Protein AF-A0A3N4GTX2-F1 (afdb_monomer)

Mean predicted aligned error: 9.21 Å

pLDDT: mean 74.91, std 14.01, range [40.44, 93.19]

Foldseek 3Di:
DLVVQLVQQLVLLPDDDDPPPPDDPPFKDKDKGKTDWQWFKDAPPDPTWTKMWMKMWMWGDDPPDPFIDIDIDIDTGTPPDGPDIDGDPVSVVSVVSSVVSSVVSSVVVCVVCVCRRCVVPDDD

Organism: NCBI:txid2487349

Sequence (124 aa):
MHQWQVDEFRQELAFPPLPCFADSNEHDFVHRADTGFIDGLKVDGEPSRWGTLSVERFANNEVGFPRPELDYVIRLNLGPSVPALEMEPQTAVALGHLLLLAGTASLRDLAENSAFLTELGVDR

Secondary structure (DSSP, 8-state):
-HHHHHHHHHHHT-PPPPP-TTS-S--EEEEEEE---EEEEEETTSS-EEEEEEEEEEEE--BTBSS-EEEEEEEEEESS--SSEEE-HHHHHHHHHHHHHHHHHHHHHHHHTHHHHHTT-S--

Solvent-accessible surface area (backbone atoms only — not comparable to full-atom values): 7480 Å² total; per-residue (Å²): 125,68,67,60,48,54,55,53,31,58,60,50,58,61,73,76,81,80,77,78,61,87,83,49,97,63,44,71,47,79,50,76,29,61,38,60,79,44,66,58,32,34,35,88,96,52,76,79,40,61,30,33,47,33,43,34,40,40,38,37,64,44,99,84,55,93,54,43,46,80,49,76,49,79,43,77,49,62,64,87,86,71,97,52,89,42,62,45,72,70,36,49,52,51,51,52,52,51,51,50,51,53,53,52,42,53,53,49,51,51,62,75,41,44,60,64,60,52,72,74,75,77,88,132

Structure (mmCIF, N/CA/C/O backbone):
data_AF-A0A3N4GTX2-F1
#
_entry.id   AF-A0A3N4GTX2-F1
#
loop_
_atom_site.group_PDB
_atom_site.id
_atom_site.type_symbol
_atom_site.label_atom_id
_atom_site.label_alt_id
_atom_site.label_comp_id
_atom_site.label_asym_id
_atom_site.label_entity_id
_atom_site.label_seq_id
_atom_site.pdbx_PDB_ins_code
_atom_site.Cartn_x
_atom_site.Cartn_y
_atom_site.Cartn_z
_atom_site.occupancy
_atom_site.B_iso_or_equiv
_atom_site.auth_seq_id
_atom_site.auth_comp_id
_atom_site.auth_asym_id
_atom_site.auth_atom_id
_atom_site.pdbx_PDB_model_num
ATOM 1 N N . MET A 1 1 ? 15.591 -11.402 -9.082 1.00 60.31 1 MET A N 1
ATOM 2 C CA . MET A 1 1 ? 15.815 -10.231 -8.208 1.00 60.31 1 MET A CA 1
ATOM 3 C C . MET A 1 1 ? 14.521 -9.766 -7.524 1.00 60.31 1 MET A C 1
ATOM 5 O O . MET A 1 1 ? 14.583 -9.438 -6.354 1.00 60.31 1 MET A O 1
ATOM 9 N N . HIS A 1 2 ? 13.347 -9.857 -8.167 1.00 62.56 2 HIS A N 1
ATOM 10 C CA . HIS A 1 2 ? 12.069 -9.378 -7.598 1.00 62.56 2 HIS A CA 1
ATOM 11 C C . HIS A 1 2 ? 11.488 -10.147 -6.393 1.00 62.56 2 HIS A C 1
ATOM 13 O O . HIS A 1 2 ? 10.733 -9.567 -5.625 1.00 62.56 2 HIS A O 1
ATOM 19 N N . GLN A 1 3 ? 11.835 -11.423 -6.183 1.00 66.31 3 GLN A N 1
ATOM 20 C CA . GLN A 1 3 ? 11.287 -12.208 -5.060 1.00 66.31 3 GLN A CA 1
ATOM 21 C C . GLN A 1 3 ? 11.696 -11.649 -3.685 1.00 66.31 3 GLN A C 1
ATOM 23 O O . GLN A 1 3 ? 10.877 -11.596 -2.779 1.00 66.31 3 GLN A O 1
ATOM 28 N N . TRP A 1 4 ? 12.938 -11.175 -3.546 1.00 69.31 4 TRP A N 1
ATOM 29 C CA . TRP A 1 4 ? 13.431 -10.606 -2.287 1.00 69.31 4 TRP A CA 1
ATOM 30 C C . TRP A 1 4 ? 12.678 -9.321 -1.892 1.00 69.31 4 TRP A C 1
ATOM 32 O O . TRP A 1 4 ? 12.337 -9.151 -0.729 1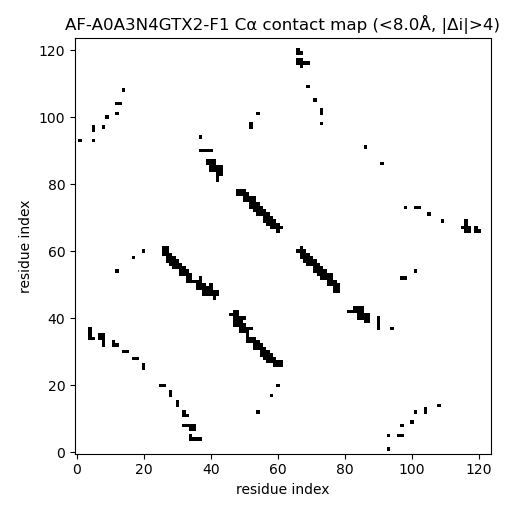.00 69.31 4 TRP A O 1
ATOM 42 N N . GLN A 1 5 ? 12.316 -8.485 -2.872 1.00 68.19 5 GLN A N 1
ATOM 43 C CA . GLN A 1 5 ? 11.532 -7.255 -2.668 1.00 68.19 5 GLN A CA 1
ATOM 44 C C . GLN A 1 5 ? 10.112 -7.551 -2.165 1.00 68.19 5 GLN A C 1
ATOM 46 O O . GLN A 1 5 ? 9.559 -6.813 -1.354 1.00 68.19 5 GLN A O 1
ATOM 51 N N . VAL A 1 6 ? 9.522 -8.648 -2.647 1.00 72.94 6 VAL A N 1
ATOM 52 C CA . VAL A 1 6 ? 8.198 -9.119 -2.224 1.00 72.94 6 VAL A CA 1
ATOM 53 C C . VAL A 1 6 ? 8.227 -9.610 -0.775 1.00 72.94 6 VAL A C 1
ATOM 55 O O . VAL A 1 6 ? 7.299 -9.334 -0.016 1.00 72.94 6 VAL A O 1
ATOM 58 N N . ASP A 1 7 ? 9.282 -10.327 -0.389 1.00 76.88 7 ASP A N 1
ATOM 59 C CA . ASP A 1 7 ? 9.416 -10.879 0.959 1.00 76.88 7 ASP A CA 1
ATOM 60 C C . ASP A 1 7 ? 9.737 -9.792 2.000 1.00 76.88 7 ASP A C 1
ATOM 62 O O . ASP A 1 7 ? 9.171 -9.822 3.091 1.00 76.88 7 ASP A O 1
ATOM 66 N N . GLU A 1 8 ? 10.573 -8.806 1.654 1.00 74.94 8 GLU A N 1
ATOM 67 C CA . GLU A 1 8 ? 10.866 -7.633 2.493 1.00 74.94 8 GLU A CA 1
ATOM 68 C C . GLU A 1 8 ? 9.602 -6.797 2.731 1.00 74.94 8 GLU A C 1
ATOM 70 O O . GLU A 1 8 ? 9.208 -6.566 3.872 1.00 74.94 8 GLU A O 1
ATOM 75 N N . PHE A 1 9 ? 8.878 -6.451 1.664 1.00 79.62 9 PHE A N 1
ATOM 76 C CA . PHE A 1 9 ? 7.644 -5.680 1.794 1.00 79.62 9 PHE A CA 1
ATOM 77 C C . PHE A 1 9 ? 6.570 -6.413 2.604 1.00 79.62 9 PHE A C 1
ATOM 79 O O . PHE A 1 9 ? 5.831 -5.799 3.366 1.00 79.62 9 PHE A O 1
ATOM 86 N N . ARG A 1 10 ? 6.495 -7.745 2.497 1.00 78.50 10 ARG A N 1
ATOM 87 C CA . ARG A 1 10 ? 5.573 -8.541 3.317 1.00 78.50 10 ARG A CA 1
ATOM 88 C C . ARG A 1 10 ? 5.868 -8.419 4.816 1.00 78.50 10 ARG A C 1
ATOM 90 O O . ARG A 1 10 ? 4.925 -8.497 5.598 1.00 78.50 10 ARG A O 1
ATOM 97 N N . GLN A 1 11 ? 7.131 -8.269 5.215 1.00 79.06 11 GLN A N 1
ATOM 98 C CA . GLN A 1 11 ? 7.494 -8.075 6.622 1.00 79.06 11 GLN A CA 1
ATOM 99 C C . GLN A 1 11 ? 7.088 -6.683 7.110 1.00 79.06 11 GLN A C 1
ATOM 101 O O . GLN A 1 11 ? 6.497 -6.573 8.180 1.00 79.06 11 GLN A O 1
ATOM 106 N N . GLU A 1 12 ? 7.323 -5.653 6.297 1.00 78.19 12 GLU A N 1
ATOM 107 C CA . GLU A 1 12 ? 6.936 -4.267 6.598 1.00 78.19 12 GLU A CA 1
ATOM 108 C C . GLU A 1 12 ? 5.406 -4.079 6.672 1.00 78.19 12 GLU A C 1
ATOM 110 O O . GLU A 1 12 ? 4.914 -3.232 7.408 1.00 78.19 12 GLU A O 1
ATOM 115 N N . LEU A 1 13 ? 4.623 -4.908 5.967 1.00 82.50 13 LEU A N 1
ATOM 116 C CA . LEU A 1 13 ? 3.150 -4.897 6.012 1.00 82.50 13 LEU A CA 1
ATOM 117 C C . LEU A 1 13 ? 2.543 -5.492 7.300 1.00 82.50 13 LEU A C 1
ATOM 119 O O . LEU A 1 13 ? 1.319 -5.611 7.406 1.00 82.50 13 LEU A O 1
ATOM 123 N N . ALA A 1 14 ? 3.358 -5.877 8.284 1.00 80.38 14 ALA A N 1
ATOM 124 C CA . ALA A 1 14 ? 2.877 -6.238 9.612 1.00 80.38 14 ALA A CA 1
ATOM 125 C C . ALA A 1 14 ? 2.513 -4.968 10.401 1.00 80.38 14 ALA A C 1
ATOM 127 O O . ALA A 1 14 ? 3.319 -4.455 11.178 1.00 80.38 14 ALA A O 1
ATOM 128 N N . PHE A 1 15 ? 1.294 -4.455 10.190 1.00 81.00 15 PHE A N 1
ATOM 129 C CA . PHE A 1 15 ? 0.843 -3.232 10.852 1.00 81.00 15 PHE A CA 1
ATOM 130 C C . PHE A 1 15 ? 0.927 -3.353 12.380 1.00 81.00 15 PHE A C 1
ATOM 132 O O . PHE A 1 15 ? 0.492 -4.361 12.949 1.00 81.00 15 PHE A O 1
ATOM 139 N N . PRO A 1 16 ? 1.461 -2.332 13.071 1.00 81.12 16 PRO A N 1
ATOM 140 C CA . PRO A 1 16 ? 1.465 -2.324 14.522 1.00 81.12 16 PRO A CA 1
ATOM 141 C C . PRO A 1 16 ? 0.023 -2.249 15.062 1.00 81.12 16 PRO A C 1
ATOM 143 O O . PRO A 1 16 ? -0.855 -1.660 14.411 1.00 81.12 16 PRO A O 1
ATOM 146 N N . PRO A 1 17 ? -0.229 -2.792 16.268 1.00 80.88 17 PRO A N 1
ATOM 147 C CA . PRO A 1 17 ? -1.516 -2.643 16.942 1.00 80.88 17 PRO A CA 1
ATOM 148 C C . PRO A 1 17 ? -1.944 -1.173 17.018 1.00 80.88 17 PRO A C 1
ATOM 150 O O . PRO A 1 17 ? -1.095 -0.298 17.203 1.00 80.88 17 PRO A O 1
ATOM 153 N N . LEU A 1 18 ? -3.249 -0.896 16.894 1.00 76.06 18 LEU A N 1
ATOM 154 C CA . LEU A 1 18 ? -3.756 0.454 17.152 1.00 76.06 18 LEU A CA 1
ATOM 155 C C . LEU A 1 18 ? -3.471 0.829 18.611 1.00 76.06 18 LEU A C 1
ATOM 157 O O . LEU A 1 18 ? -3.688 -0.004 19.500 1.00 76.06 18 LEU A O 1
ATOM 161 N N . PRO A 1 19 ? -2.990 2.054 18.883 1.00 65.94 19 PRO A N 1
ATOM 162 C CA . PRO A 1 19 ? -2.881 2.515 20.255 1.00 65.94 19 PRO A CA 1
ATOM 163 C C . PRO A 1 19 ? -4.274 2.512 20.899 1.00 65.94 19 PRO A C 1
ATOM 165 O O . PRO A 1 19 ? -5.283 2.812 20.261 1.00 65.94 19 PRO A O 1
ATOM 168 N N . CYS A 1 20 ? -4.345 2.137 22.177 1.00 57.50 20 CYS A N 1
ATOM 169 C CA . CYS A 1 20 ? -5.580 2.266 22.939 1.00 57.50 20 CYS A CA 1
ATOM 170 C C . CYS A 1 20 ? -5.817 3.758 23.192 1.00 57.50 20 CYS A C 1
ATOM 172 O O . CYS A 1 20 ? -5.268 4.329 24.130 1.00 57.50 20 CYS A O 1
ATOM 174 N N . PHE A 1 21 ? -6.618 4.396 22.344 1.00 60.25 21 PHE A N 1
ATOM 175 C CA . PHE A 1 21 ? -6.876 5.834 22.408 1.00 60.25 21 PHE A CA 1
ATOM 176 C C . PHE A 1 21 ? -7.793 6.262 23.573 1.00 60.25 21 PHE A C 1
ATOM 178 O O . PHE A 1 21 ? -8.330 7.368 23.572 1.00 60.25 21 PHE A O 1
ATOM 185 N N . ALA A 1 22 ? -8.024 5.385 24.555 1.00 46.94 22 ALA A N 1
ATOM 186 C CA . ALA A 1 22 ? -8.880 5.679 25.699 1.00 46.94 22 ALA A CA 1
ATOM 187 C C . ALA A 1 22 ? -8.309 6.797 26.595 1.00 46.94 22 ALA A C 1
ATOM 189 O O . ALA A 1 22 ? -9.093 7.506 27.220 1.00 46.94 22 ALA A O 1
ATOM 190 N N . ASP A 1 23 ? -6.980 6.988 26.613 1.00 44.44 23 ASP A N 1
ATOM 191 C CA . ASP A 1 23 ? -6.301 7.836 27.609 1.00 44.44 23 ASP A CA 1
ATOM 192 C C . ASP A 1 23 ? -5.218 8.788 27.047 1.00 44.44 23 ASP A C 1
ATOM 194 O O . ASP A 1 23 ? -4.576 9.509 27.815 1.00 44.44 23 ASP A O 1
ATOM 198 N N . SER A 1 24 ? -4.984 8.829 25.730 1.00 46.84 24 SER A N 1
ATOM 199 C CA . SER A 1 24 ? -3.973 9.705 25.114 1.00 46.84 24 SER A CA 1
ATOM 200 C C . SER A 1 24 ? -4.616 10.873 24.365 1.00 46.84 24 SER A C 1
ATOM 202 O O . SER A 1 24 ? -5.487 10.665 23.533 1.00 46.84 24 SER A O 1
ATOM 204 N N . ASN A 1 25 ? -4.100 12.094 24.551 1.00 49.56 25 ASN A N 1
ATOM 205 C CA . ASN A 1 25 ? -4.352 13.244 23.655 1.00 49.56 25 ASN A CA 1
ATOM 206 C C . ASN A 1 25 ? -3.752 13.043 22.238 1.00 49.56 25 ASN A C 1
ATOM 208 O O . ASN A 1 25 ? -3.621 13.997 21.473 1.00 49.56 25 ASN A O 1
ATOM 212 N N . GLU A 1 26 ? -3.298 11.830 21.920 1.00 53.41 26 GLU A N 1
ATOM 213 C CA . GLU A 1 26 ? -2.903 11.427 20.578 1.00 53.41 26 GLU A CA 1
ATOM 214 C C . GLU A 1 26 ? -4.162 10.976 19.863 1.00 53.41 26 GLU A C 1
ATOM 216 O O . GLU A 1 26 ? -4.822 10.026 20.268 1.00 53.41 26 GLU A O 1
ATOM 221 N N . HIS A 1 27 ? -4.501 11.736 18.844 1.00 59.91 27 HIS A N 1
ATOM 222 C CA . HIS A 1 27 ? -5.786 11.720 18.174 1.00 59.91 27 HIS A CA 1
ATOM 223 C C . HIS A 1 27 ? -5.692 11.156 16.749 1.00 59.91 27 HIS A C 1
ATOM 225 O O . HIS A 1 27 ? -6.688 10.690 16.194 1.00 59.91 27 HIS A O 1
ATOM 231 N N . ASP A 1 28 ? -4.457 11.114 16.233 1.00 70.38 28 ASP A N 1
ATOM 232 C CA . ASP A 1 28 ? -4.090 10.687 14.895 1.00 70.38 28 ASP A CA 1
ATOM 233 C C . ASP A 1 28 ? -2.922 9.701 14.985 1.00 70.38 28 ASP A C 1
ATOM 235 O O . ASP A 1 28 ? -1.859 10.011 15.528 1.00 70.38 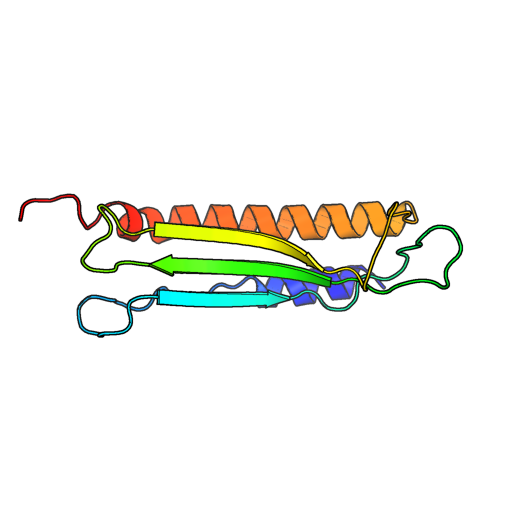28 ASP A O 1
ATOM 239 N N . PHE A 1 29 ? -3.098 8.514 14.416 1.00 76.50 29 PHE A N 1
ATOM 240 C CA . PHE A 1 29 ? -2.042 7.527 14.252 1.00 76.50 29 PHE A CA 1
ATOM 241 C C . PHE A 1 29 ? -1.762 7.323 12.767 1.00 76.50 29 PHE A C 1
ATOM 243 O O . PHE A 1 29 ? -2.660 6.981 11.996 1.00 76.50 29 PHE A O 1
ATOM 250 N N . VAL A 1 30 ? -0.498 7.488 12.374 1.00 83.81 30 VAL A N 1
ATOM 251 C CA . VAL A 1 30 ? -0.042 7.227 11.007 1.00 83.81 30 VAL A CA 1
ATOM 252 C C . VAL A 1 30 ? 1.079 6.204 11.038 1.00 83.81 30 VAL A C 1
ATOM 254 O O . VAL A 1 30 ? 2.101 6.403 11.693 1.00 83.81 30 VAL A O 1
ATOM 257 N N . HIS A 1 31 ? 0.906 5.123 10.287 1.00 86.00 31 HIS A N 1
ATOM 258 C CA . HIS A 1 31 ? 1.960 4.149 10.034 1.00 86.00 31 HIS A CA 1
ATOM 259 C C . HIS A 1 31 ? 2.196 4.011 8.538 1.00 86.00 31 HIS A C 1
ATOM 261 O O . HIS A 1 31 ? 1.250 4.006 7.753 1.00 86.00 31 HIS A O 1
ATOM 267 N N . ARG A 1 32 ? 3.461 3.876 8.143 1.00 89.56 32 ARG A N 1
ATOM 268 C CA . ARG A 1 32 ? 3.866 3.760 6.748 1.00 89.56 32 ARG A CA 1
ATOM 269 C C . ARG A 1 32 ? 4.801 2.575 6.568 1.00 89.56 32 ARG A C 1
ATOM 271 O O . ARG A 1 32 ? 5.813 2.494 7.256 1.00 89.56 32 ARG A O 1
ATOM 278 N N . ALA A 1 33 ? 4.469 1.734 5.597 1.00 85.56 33 ALA A N 1
ATOM 279 C CA . ALA A 1 33 ? 5.316 0.669 5.086 1.00 85.56 33 ALA A CA 1
ATOM 280 C C . ALA A 1 33 ? 5.699 0.990 3.638 1.00 85.56 33 ALA A C 1
ATOM 282 O O . ALA A 1 33 ? 4.833 1.315 2.821 1.00 85.56 33 ALA A O 1
ATOM 283 N N . ASP A 1 34 ? 6.980 0.890 3.304 1.00 86.06 34 ASP A N 1
ATOM 284 C CA . ASP A 1 34 ? 7.502 1.132 1.960 1.00 86.06 34 ASP A CA 1
ATOM 285 C C . ASP A 1 34 ? 8.096 -0.158 1.389 1.00 86.06 34 ASP A C 1
ATOM 287 O O . ASP A 1 34 ? 8.711 -0.952 2.097 1.00 86.06 34 ASP A O 1
ATOM 291 N N . THR A 1 35 ? 7.957 -0.367 0.083 1.00 80.56 35 THR A N 1
ATOM 292 C CA . THR A 1 35 ? 8.806 -1.329 -0.617 1.00 80.56 35 THR A CA 1
ATOM 293 C C . THR A 1 35 ? 10.220 -0.773 -0.734 1.00 80.56 35 THR A C 1
ATOM 295 O O . THR A 1 35 ? 10.418 0.437 -0.881 1.00 80.56 35 THR A O 1
ATOM 298 N N . GLY A 1 36 ? 11.201 -1.668 -0.865 1.00 75.00 36 GLY A N 1
ATOM 299 C CA . GLY A 1 36 ? 12.445 -1.333 -1.556 1.00 75.00 36 GLY A CA 1
ATOM 300 C C . GLY A 1 36 ? 12.200 -0.847 -3.000 1.00 75.00 36 GLY A C 1
ATOM 301 O O . GLY A 1 36 ? 11.067 -0.788 -3.490 1.00 75.00 36 GLY A O 1
ATOM 302 N N . PHE A 1 37 ? 13.270 -0.495 -3.715 1.00 74.12 37 PHE A N 1
ATOM 303 C CA . PHE A 1 37 ? 13.171 0.021 -5.087 1.00 74.12 37 PHE A CA 1
ATOM 304 C C . PHE A 1 37 ? 12.535 -0.986 -6.052 1.00 74.12 37 PHE A C 1
ATOM 306 O O . PHE A 1 37 ? 12.959 -2.132 -6.108 1.00 74.12 37 PHE A O 1
ATOM 313 N N . ILE A 1 38 ? 11.586 -0.549 -6.877 1.00 76.31 38 ILE A N 1
ATOM 314 C CA . ILE A 1 38 ? 11.027 -1.321 -7.991 1.00 76.31 38 ILE A CA 1
ATOM 315 C C . ILE A 1 38 ? 11.835 -0.984 -9.248 1.00 76.31 38 ILE A C 1
ATOM 317 O O . ILE A 1 38 ? 11.829 0.159 -9.709 1.00 76.31 38 ILE A O 1
ATOM 321 N N . ASP A 1 39 ? 12.542 -1.982 -9.777 1.00 71.50 39 ASP A N 1
ATOM 322 C CA . ASP A 1 39 ? 13.396 -1.858 -10.963 1.00 71.50 39 ASP A CA 1
ATOM 323 C C . ASP A 1 39 ? 12.637 -2.202 -12.260 1.00 71.50 39 ASP A C 1
ATOM 325 O O . ASP A 1 39 ? 11.683 -2.987 -12.252 1.00 71.50 39 ASP A O 1
ATOM 329 N N . GLY A 1 40 ? 13.074 -1.633 -13.384 1.00 66.81 40 GLY A N 1
ATOM 330 C CA . GLY A 1 40 ? 12.495 -1.851 -14.715 1.00 66.81 40 GLY A CA 1
ATOM 331 C C . GLY A 1 40 ? 11.325 -0.928 -15.077 1.00 66.81 40 GLY A C 1
ATOM 332 O O . GLY A 1 40 ? 10.565 -1.234 -16.000 1.00 66.81 40 GLY A O 1
ATOM 333 N N . LEU A 1 41 ? 11.172 0.198 -14.370 1.00 68.50 41 LEU A N 1
ATOM 334 C CA . LEU A 1 41 ? 10.244 1.266 -14.743 1.00 68.50 41 LEU A CA 1
ATOM 335 C C . LEU A 1 41 ? 10.923 2.204 -15.749 1.00 68.50 41 LEU A C 1
ATOM 337 O O . LEU A 1 41 ? 11.958 2.814 -15.470 1.00 68.50 41 LEU A O 1
ATOM 341 N N . LYS A 1 42 ? 10.330 2.328 -16.934 1.00 59.81 42 LYS A N 1
ATOM 342 C CA . LYS A 1 42 ? 10.786 3.232 -17.990 1.00 59.81 42 LYS A CA 1
ATOM 343 C C . LYS A 1 42 ? 9.787 4.370 -18.127 1.00 59.81 42 LYS A C 1
ATOM 345 O O . LYS A 1 42 ? 8.582 4.203 -17.973 1.00 59.81 42 LYS A O 1
ATOM 350 N N . VAL A 1 43 ? 10.304 5.556 -18.382 1.00 57.50 43 VAL A N 1
ATOM 351 C CA . VAL A 1 43 ? 9.494 6.706 -18.768 1.00 57.50 43 VAL A CA 1
ATOM 352 C C . VAL A 1 43 ? 9.980 7.087 -20.147 1.00 57.50 43 VAL A C 1
ATOM 354 O O . VAL A 1 43 ? 11.193 7.128 -20.362 1.00 57.50 43 VAL A O 1
ATOM 357 N N . ASP A 1 44 ? 9.047 7.293 -21.071 1.00 55.72 44 ASP A N 1
ATOM 358 C CA . ASP A 1 44 ? 9.373 7.594 -22.462 1.00 55.72 44 ASP A CA 1
ATOM 359 C C . ASP A 1 44 ? 10.410 8.732 -22.543 1.00 55.72 44 ASP A C 1
ATOM 361 O O . ASP A 1 44 ? 10.241 9.796 -21.939 1.00 55.72 44 ASP A O 1
ATOM 365 N N . GLY A 1 45 ? 11.520 8.465 -23.235 1.00 52.62 45 GLY A N 1
ATOM 366 C CA . GLY A 1 45 ? 12.627 9.405 -23.432 1.00 52.62 45 GLY A CA 1
ATOM 367 C C . GLY A 1 45 ? 13.656 9.555 -22.298 1.00 52.62 45 GLY A C 1
ATOM 368 O O . GLY A 1 45 ? 14.592 10.332 -22.470 1.00 52.62 45 GLY A O 1
ATOM 369 N N . GLU A 1 46 ? 13.556 8.829 -21.178 1.00 54.56 46 GLU A N 1
ATOM 370 C CA . GLU A 1 46 ? 14.429 9.009 -19.999 1.00 54.56 46 GLU A CA 1
ATOM 371 C C . GLU A 1 46 ? 15.152 7.710 -19.567 1.00 54.56 46 GLU A C 1
ATOM 373 O O . GLU A 1 46 ? 14.652 6.606 -19.807 1.00 54.56 46 GLU A O 1
ATOM 378 N N . PRO A 1 47 ? 16.334 7.794 -18.914 1.00 53.56 47 PRO A N 1
ATOM 379 C CA . PRO A 1 47 ? 16.990 6.624 -18.335 1.00 53.56 47 PRO A CA 1
ATOM 380 C C . PRO A 1 47 ? 16.094 5.956 -17.283 1.00 53.56 47 PRO A C 1
ATOM 382 O O . PRO A 1 47 ? 15.304 6.626 -16.616 1.00 53.56 47 PRO A O 1
ATOM 385 N N . SER A 1 48 ? 16.241 4.631 -17.147 1.00 55.00 48 SER A N 1
ATOM 386 C CA . SER A 1 48 ? 15.471 3.783 -16.223 1.00 55.00 48 SER A CA 1
ATOM 387 C C . SER A 1 48 ? 15.269 4.476 -14.879 1.00 55.00 48 SER A C 1
ATOM 389 O O . SER A 1 48 ? 16.239 4.831 -14.202 1.00 55.00 48 SER A O 1
ATOM 391 N N . ARG A 1 49 ? 14.007 4.700 -14.514 1.00 62.66 49 ARG A N 1
ATOM 392 C CA . ARG A 1 49 ? 13.650 5.338 -13.251 1.00 62.66 49 ARG A CA 1
ATOM 393 C C . ARG A 1 49 ? 13.387 4.263 -12.207 1.00 62.66 49 ARG A C 1
ATOM 395 O O . ARG A 1 49 ? 13.001 3.140 -12.515 1.00 62.66 49 ARG A O 1
ATOM 402 N N . TRP A 1 50 ? 13.595 4.631 -10.955 1.00 65.69 50 TRP A N 1
ATOM 403 C CA . TRP A 1 50 ? 13.243 3.824 -9.797 1.00 65.69 50 TRP A CA 1
ATOM 404 C C . TRP A 1 50 ? 11.934 4.353 -9.206 1.00 65.69 50 TRP A C 1
ATOM 406 O O . TRP A 1 50 ? 11.677 5.560 -9.220 1.00 65.69 50 TRP A O 1
ATOM 416 N N . GLY A 1 51 ? 11.096 3.445 -8.714 1.00 75.75 51 GLY A N 1
ATOM 417 C CA . GLY A 1 51 ? 9.874 3.773 -7.980 1.00 75.75 51 GLY A CA 1
ATOM 418 C C . GLY A 1 51 ? 9.783 2.972 -6.690 1.00 75.75 51 GLY A C 1
ATOM 419 O O . GLY A 1 51 ? 10.488 1.978 -6.528 1.00 75.75 51 GLY A O 1
ATOM 420 N N . THR A 1 52 ? 8.919 3.389 -5.774 1.00 84.12 52 THR A N 1
ATOM 421 C CA . THR A 1 52 ? 8.558 2.599 -4.588 1.00 84.12 52 THR A CA 1
ATOM 422 C C . THR A 1 52 ? 7.046 2.530 -4.461 1.00 84.12 52 THR A C 1
ATOM 424 O O . THR A 1 52 ? 6.333 3.438 -4.888 1.00 84.12 52 THR A O 1
ATOM 427 N N . LEU A 1 53 ? 6.537 1.447 -3.886 1.00 88.75 53 LEU A N 1
ATOM 428 C CA . LEU A 1 53 ? 5.150 1.359 -3.454 1.00 88.75 53 LEU A CA 1
ATOM 429 C C . LEU A 1 53 ? 5.116 1.585 -1.945 1.00 88.75 53 LEU A C 1
ATOM 431 O O . LEU A 1 53 ? 5.891 0.977 -1.217 1.00 88.75 53 LEU A O 1
ATOM 435 N N . SER A 1 54 ? 4.223 2.443 -1.476 1.00 90.56 54 SER A N 1
ATOM 436 C CA . SER A 1 54 ? 4.027 2.697 -0.053 1.00 90.56 54 SER A CA 1
ATOM 437 C C . SER A 1 54 ? 2.588 2.417 0.344 1.00 90.56 54 SER A C 1
ATOM 439 O O . SER A 1 54 ? 1.667 2.737 -0.410 1.00 90.56 54 SER A O 1
ATOM 441 N N . VAL A 1 55 ? 2.389 1.872 1.537 1.00 91.88 55 VAL A N 1
ATOM 442 C CA . VAL A 1 55 ? 1.080 1.771 2.183 1.00 91.88 55 VAL A CA 1
ATOM 443 C C . VAL A 1 55 ? 1.122 2.615 3.437 1.00 91.88 55 VAL A C 1
ATOM 445 O O . VAL A 1 55 ? 1.921 2.369 4.336 1.00 91.88 55 VAL A O 1
ATOM 448 N N . GLU A 1 56 ? 0.265 3.622 3.480 1.00 91.50 56 GLU A N 1
ATOM 449 C CA . GLU A 1 56 ? 0.053 4.452 4.655 1.00 91.50 56 GLU A CA 1
ATOM 450 C C . GLU A 1 56 ? -1.279 4.056 5.281 1.00 91.50 56 GLU A C 1
ATOM 452 O O . GLU A 1 56 ? -2.282 3.955 4.579 1.00 91.50 56 GLU A O 1
ATOM 457 N N . ARG A 1 57 ? -1.275 3.807 6.586 1.00 90.00 57 ARG A N 1
ATOM 458 C CA . ARG A 1 57 ? -2.438 3.517 7.418 1.00 90.00 57 ARG A CA 1
ATOM 459 C C . ARG A 1 57 ? -2.686 4.716 8.321 1.00 90.00 57 ARG A C 1
ATOM 461 O O . ARG A 1 57 ? -1.769 5.132 9.028 1.00 90.00 57 ARG A O 1
ATOM 468 N N . PHE A 1 58 ? -3.913 5.211 8.324 1.00 86.75 58 PHE A N 1
ATOM 469 C CA . PHE A 1 58 ? -4.370 6.340 9.122 1.00 86.75 58 PHE A CA 1
ATOM 470 C C . PHE A 1 58 ? -5.461 5.858 10.063 1.00 86.75 58 PHE A C 1
ATOM 472 O O . PHE A 1 58 ? -6.420 5.246 9.608 1.00 86.75 58 PHE A O 1
ATOM 479 N N . ALA A 1 59 ? -5.328 6.135 11.354 1.00 85.25 59 ALA A N 1
ATOM 480 C CA . ALA A 1 59 ? -6.405 5.946 12.311 1.00 85.25 59 ALA A CA 1
ATOM 481 C C . ALA A 1 59 ? -6.660 7.250 13.058 1.00 85.25 59 ALA A C 1
ATOM 483 O O . ALA A 1 59 ? -5.712 7.870 13.539 1.00 85.25 59 ALA A O 1
ATOM 484 N N . ASN A 1 60 ? -7.923 7.649 13.153 1.00 79.62 60 ASN A N 1
ATOM 485 C CA . ASN A 1 60 ? -8.338 8.852 13.866 1.00 79.62 60 ASN A CA 1
ATOM 486 C C . ASN A 1 60 ? -9.548 8.527 14.749 1.00 79.62 60 ASN A C 1
ATOM 488 O O . ASN A 1 60 ? -10.445 7.779 14.352 1.00 79.62 60 ASN A O 1
ATOM 492 N N . ASN A 1 61 ? -9.553 9.068 15.965 1.00 74.69 61 ASN A N 1
ATOM 493 C CA . ASN A 1 61 ? -10.675 8.960 16.893 1.00 74.69 61 ASN A CA 1
ATOM 494 C C . ASN A 1 61 ? -11.007 10.294 17.596 1.00 74.69 61 ASN A C 1
ATOM 496 O O . ASN A 1 61 ? -11.536 10.302 18.712 1.00 74.69 61 ASN A O 1
ATOM 500 N N . GLU A 1 62 ? -10.673 11.419 16.963 1.00 72.06 62 GLU A N 1
ATOM 501 C CA . GLU A 1 62 ? -10.842 12.764 17.505 1.00 72.06 62 GLU A CA 1
ATOM 502 C C . GLU A 1 62 ? -12.265 13.052 17.975 1.00 72.06 62 GLU A C 1
ATOM 504 O O . GLU A 1 62 ? -13.260 12.746 17.310 1.00 72.06 62 GLU A O 1
ATOM 509 N N . VAL A 1 63 ? -12.355 13.747 19.114 1.00 61.78 63 VAL A N 1
ATOM 510 C CA . VAL A 1 63 ? -13.612 14.268 19.658 1.00 61.78 63 VAL A CA 1
ATOM 511 C C . VAL A 1 63 ? -14.102 15.401 18.748 1.00 61.78 63 VAL A C 1
ATOM 513 O O . VAL A 1 63 ? -13.793 16.572 18.947 1.00 61.78 63 VAL A O 1
ATOM 516 N N . GLY A 1 64 ? -14.844 15.031 17.710 1.00 64.81 64 GLY A N 1
ATOM 517 C CA . GLY A 1 64 ? -15.281 15.922 16.633 1.00 64.81 64 GLY A CA 1
ATOM 518 C C . GLY A 1 64 ? -15.668 15.157 15.369 1.00 64.81 64 GLY A C 1
ATOM 519 O O . GLY A 1 64 ? -16.531 15.614 14.617 1.00 64.81 64 GLY A O 1
ATOM 520 N N . PHE A 1 65 ? -15.109 13.959 15.189 1.00 63.31 65 PHE A N 1
ATOM 521 C CA . PHE A 1 65 ? -15.534 13.027 14.158 1.00 63.31 65 PHE A CA 1
ATOM 522 C C . PHE A 1 65 ? -16.701 12.173 14.661 1.00 63.31 65 PHE A C 1
ATOM 524 O O . PHE A 1 65 ? -16.729 11.762 15.824 1.00 63.31 65 PHE A O 1
ATOM 531 N N . PRO A 1 66 ? -17.704 11.902 13.809 1.00 64.56 66 PRO A N 1
ATOM 532 C CA . PRO A 1 66 ? -18.894 11.170 14.222 1.00 64.56 66 PRO A CA 1
ATOM 533 C C . PRO A 1 66 ? -18.597 9.707 14.578 1.00 64.56 66 PRO A C 1
ATOM 535 O O . PRO A 1 66 ? -19.428 9.079 15.236 1.00 64.56 66 PRO A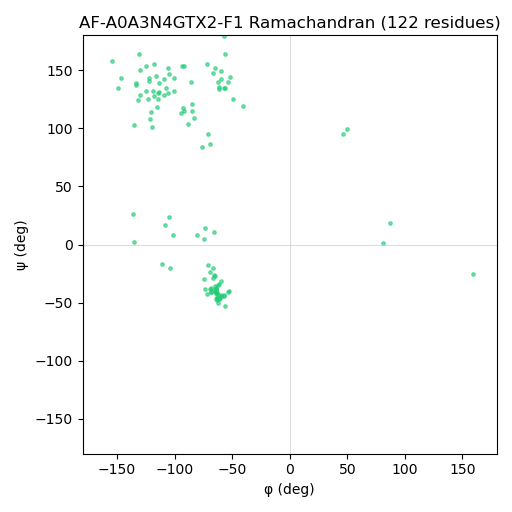 O 1
ATOM 538 N N . ARG A 1 67 ? -17.470 9.149 14.105 1.00 70.88 67 ARG A N 1
ATOM 539 C CA . ARG A 1 67 ? -17.014 7.763 14.313 1.00 70.88 67 ARG A CA 1
ATOM 540 C C . ARG A 1 67 ? -15.485 7.688 14.197 1.00 70.88 67 ARG A C 1
ATOM 542 O O . ARG A 1 67 ? -14.923 8.554 13.533 1.00 70.88 67 ARG A O 1
ATOM 549 N N . PRO A 1 68 ? -14.833 6.660 14.772 1.00 77.00 68 PRO A N 1
ATOM 550 C CA . PRO A 1 68 ? -13.435 6.374 14.499 1.00 77.00 68 PRO A CA 1
ATOM 551 C C . PRO A 1 68 ? -13.258 6.027 13.023 1.00 77.00 68 PRO A C 1
ATOM 553 O O . PRO A 1 68 ? -14.081 5.308 12.447 1.00 77.00 68 PRO A O 1
ATOM 556 N N . GLU A 1 69 ? -12.184 6.522 12.429 1.00 82.56 69 GLU A N 1
ATOM 557 C CA . GLU A 1 69 ? -11.839 6.299 11.028 1.00 82.56 69 GLU A CA 1
ATOM 558 C C . GLU A 1 69 ? -10.556 5.468 10.945 1.00 82.56 69 GLU A C 1
ATOM 560 O O . GLU A 1 69 ? -9.627 5.658 11.732 1.00 82.56 69 GLU A O 1
ATOM 565 N N . LEU A 1 70 ? -10.526 4.514 10.011 1.00 86.44 70 LEU A N 1
ATOM 566 C CA . LEU A 1 70 ? -9.359 3.693 9.698 1.00 86.44 70 LEU A CA 1
ATOM 567 C C . LEU A 1 70 ? -9.218 3.621 8.177 1.00 86.44 70 LEU A C 1
ATOM 569 O O . LEU A 1 70 ? -9.946 2.879 7.518 1.00 86.44 70 LEU A O 1
ATOM 573 N N . ASP A 1 71 ? -8.278 4.391 7.643 1.00 88.44 71 ASP A N 1
ATOM 574 C CA . ASP A 1 71 ? -8.072 4.587 6.212 1.00 88.44 71 ASP A CA 1
ATOM 575 C C . ASP A 1 71 ? -6.698 4.101 5.757 1.00 88.44 71 ASP A C 1
ATOM 577 O O . ASP A 1 71 ? -5.731 4.057 6.521 1.00 88.44 71 ASP A O 1
ATOM 581 N N . TYR A 1 72 ? -6.597 3.767 4.469 1.00 91.19 72 TYR A N 1
ATOM 582 C CA . TYR A 1 72 ? -5.344 3.339 3.852 1.00 91.19 72 TYR A CA 1
ATOM 583 C C . TYR A 1 72 ? -5.125 4.062 2.538 1.00 91.19 72 TYR A C 1
ATOM 585 O O . TYR A 1 72 ? -6.021 4.157 1.698 1.00 91.19 72 TYR A O 1
ATOM 593 N N . VAL A 1 73 ? -3.892 4.501 2.321 1.00 93.19 73 VAL A N 1
ATOM 594 C CA . VAL A 1 73 ? -3.462 5.087 1.058 1.00 93.19 73 VAL A CA 1
ATOM 595 C C . VAL A 1 73 ? -2.320 4.251 0.504 1.00 93.19 73 VAL A C 1
ATOM 597 O O . VAL A 1 73 ? -1.229 4.203 1.067 1.00 93.19 73 VAL A O 1
ATOM 600 N N . ILE A 1 74 ? -2.572 3.607 -0.634 1.00 91.81 74 ILE A N 1
ATOM 601 C CA . ILE A 1 74 ? -1.555 2.886 -1.399 1.00 91.81 74 ILE A CA 1
ATOM 602 C C . ILE A 1 74 ? -1.025 3.845 -2.465 1.00 91.81 74 ILE A C 1
ATOM 604 O O . ILE A 1 74 ? -1.761 4.227 -3.376 1.00 91.81 74 ILE A O 1
ATOM 608 N N . ARG A 1 75 ? 0.242 4.254 -2.359 1.00 90.50 75 ARG A N 1
ATOM 609 C CA . ARG A 1 75 ? 0.867 5.192 -3.303 1.00 90.50 75 ARG A CA 1
ATOM 610 C C . ARG A 1 75 ? 1.981 4.509 -4.072 1.00 90.50 75 ARG A C 1
ATOM 612 O O . ARG A 1 75 ? 2.881 3.920 -3.484 1.00 90.50 75 ARG A O 1
ATOM 619 N N . LEU A 1 76 ? 1.952 4.653 -5.391 1.00 87.75 76 LEU A N 1
ATOM 620 C CA . LEU A 1 76 ? 3.118 4.405 -6.227 1.00 87.75 76 LEU A CA 1
ATOM 621 C C . LEU A 1 76 ? 3.915 5.710 -6.312 1.00 87.75 76 LEU A C 1
ATOM 623 O O . LEU A 1 76 ? 3.521 6.645 -7.009 1.00 87.75 76 LEU A O 1
ATOM 627 N N . ASN A 1 77 ? 5.014 5.782 -5.570 1.00 83.81 77 ASN A N 1
ATOM 628 C CA . ASN A 1 77 ? 5.911 6.925 -5.576 1.00 83.81 77 ASN A CA 1
ATOM 629 C C . ASN A 1 77 ? 6.860 6.788 -6.765 1.00 83.81 77 ASN A C 1
ATOM 631 O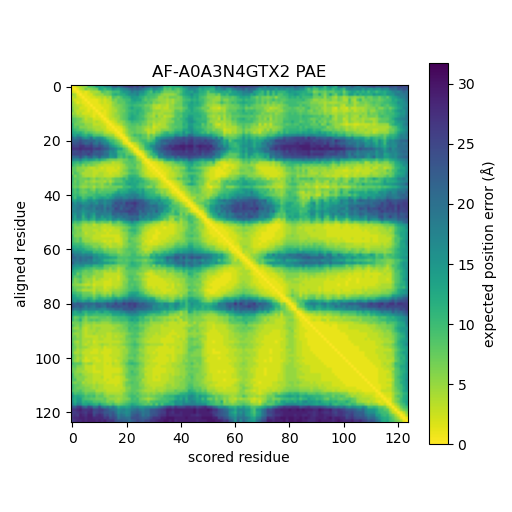 O . ASN A 1 77 ? 7.740 5.925 -6.799 1.00 83.81 77 ASN A O 1
ATOM 635 N N . LEU A 1 78 ? 6.654 7.648 -7.754 1.00 77.81 78 LEU A N 1
ATOM 636 C CA . LEU A 1 78 ? 7.513 7.780 -8.922 1.00 77.81 78 LEU A CA 1
ATOM 637 C C . LEU A 1 78 ? 8.335 9.065 -8.786 1.00 77.81 78 LEU A C 1
ATOM 639 O O . LEU A 1 78 ? 7.891 10.034 -8.168 1.00 77.81 78 LEU A O 1
ATOM 643 N N . GLY A 1 79 ? 9.526 9.091 -9.387 1.00 68.38 79 GLY A N 1
ATOM 644 C CA . GLY A 1 79 ? 10.302 10.327 -9.517 1.00 68.38 79 GLY A CA 1
ATOM 645 C C . GLY A 1 79 ? 9.521 11.449 -10.234 1.00 68.38 79 GLY A C 1
ATOM 646 O O . GLY A 1 79 ? 8.513 11.181 -10.892 1.00 68.38 79 GLY A O 1
ATOM 647 N N . PRO A 1 80 ? 9.975 12.712 -10.138 1.00 61.94 80 PRO A N 1
ATOM 648 C CA . PRO A 1 80 ? 9.214 13.881 -10.582 1.00 61.94 80 PRO A CA 1
ATOM 649 C C . PRO A 1 80 ? 8.793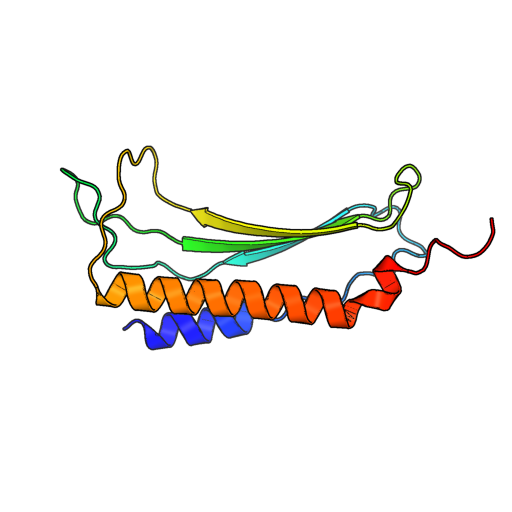 13.817 -12.062 1.00 61.94 80 PRO A C 1
ATOM 651 O O . PRO A 1 80 ? 9.602 13.499 -12.932 1.00 61.94 80 PRO A O 1
ATOM 654 N N . SER A 1 81 ? 7.523 14.163 -12.314 1.00 54.12 81 SER A N 1
ATOM 655 C CA . SER A 1 81 ? 6.841 14.309 -13.614 1.00 54.12 81 SER A CA 1
ATOM 656 C C . SER A 1 81 ? 7.002 13.131 -14.582 1.00 54.12 81 SER A C 1
ATOM 658 O O . SER A 1 81 ? 7.991 13.024 -15.306 1.00 54.12 81 SER A O 1
ATOM 660 N N . VAL A 1 82 ? 5.979 12.274 -14.636 1.00 57.59 82 VAL A N 1
ATOM 661 C CA . VAL A 1 82 ? 5.881 11.143 -15.569 1.00 57.59 82 VAL A CA 1
ATOM 662 C C . VAL A 1 82 ? 4.609 11.318 -16.407 1.00 57.59 82 VAL A C 1
ATOM 664 O O . VAL A 1 82 ? 3.519 11.172 -15.856 1.00 57.59 82 VAL A O 1
ATOM 667 N N . PRO A 1 83 ? 4.696 11.663 -17.705 1.00 59.12 83 PRO A N 1
ATOM 668 C CA . PRO A 1 83 ? 3.508 11.781 -18.552 1.00 59.12 83 PRO A CA 1
ATOM 669 C C . PRO A 1 83 ? 2.923 10.409 -18.933 1.00 59.12 83 PRO A C 1
ATOM 671 O O . PRO A 1 83 ? 1.711 10.295 -19.091 1.00 59.12 83 PRO A O 1
ATOM 674 N N . ALA A 1 84 ? 3.755 9.364 -19.022 1.00 68.88 84 ALA A N 1
ATOM 675 C CA . ALA A 1 84 ? 3.329 7.978 -19.208 1.00 68.88 84 ALA A CA 1
ATOM 676 C C . ALA A 1 84 ? 4.320 7.012 -18.534 1.00 68.88 84 ALA A C 1
ATOM 678 O O . ALA A 1 84 ? 5.534 7.188 -18.647 1.00 68.88 84 ALA A O 1
ATOM 679 N N . LEU A 1 85 ? 3.800 6.018 -17.809 1.00 74.94 85 LEU A N 1
ATOM 680 C CA . LEU A 1 85 ? 4.592 4.965 -17.169 1.00 74.94 85 LEU A CA 1
ATOM 681 C C . LEU A 1 85 ? 4.690 3.764 -18.113 1.00 74.94 85 LEU A C 1
ATOM 683 O O . LEU A 1 85 ? 3.675 3.135 -18.412 1.00 74.94 85 LEU A O 1
ATOM 687 N N . GLU A 1 86 ? 5.902 3.419 -18.533 1.00 77.50 86 GLU A N 1
ATOM 688 C CA . GLU A 1 86 ? 6.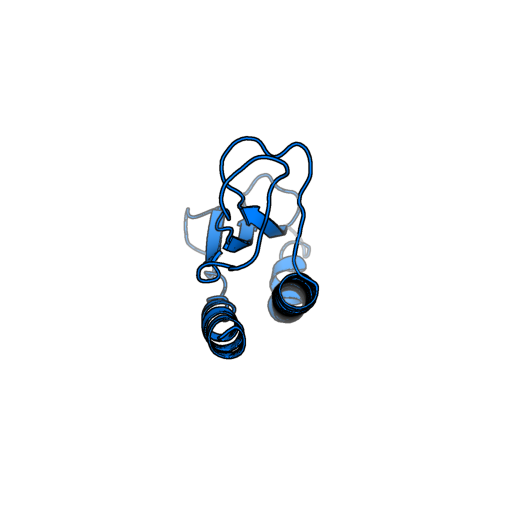198 2.186 -19.256 1.00 77.50 86 GLU A CA 1
ATOM 689 C C . GLU A 1 86 ? 6.897 1.190 -18.326 1.00 77.50 86 GLU A C 1
ATOM 691 O O . GLU A 1 86 ? 7.655 1.550 -17.425 1.00 77.50 86 GLU A O 1
ATOM 696 N N . MET A 1 87 ? 6.641 -0.098 -18.518 1.00 80.56 87 MET A N 1
ATOM 697 C CA . MET A 1 87 ? 7.211 -1.139 -17.669 1.00 80.56 87 MET A CA 1
ATOM 698 C C . MET A 1 87 ? 7.470 -2.399 -18.473 1.00 80.56 87 MET A C 1
ATOM 700 O O . MET A 1 87 ? 6.697 -2.766 -19.360 1.00 80.56 87 MET A O 1
ATOM 704 N N . GLU A 1 88 ? 8.562 -3.082 -18.147 1.00 84.25 88 GLU A N 1
ATOM 705 C CA . GLU A 1 88 ? 8.800 -4.417 -18.682 1.00 84.25 88 GLU A CA 1
ATOM 706 C C . GLU A 1 88 ? 7.742 -5.393 -18.132 1.00 84.25 88 GLU A C 1
ATOM 708 O O . GLU A 1 88 ? 7.309 -5.234 -16.985 1.00 84.25 88 GLU A O 1
ATOM 713 N N . PRO A 1 89 ? 7.321 -6.424 -18.891 1.00 86.19 89 PRO A N 1
ATOM 714 C CA . PRO A 1 89 ? 6.274 -7.346 -18.444 1.00 86.19 89 PRO A CA 1
ATOM 715 C C . PRO A 1 89 ? 6.542 -7.970 -17.065 1.00 86.19 89 PRO A C 1
ATOM 717 O O . PRO A 1 89 ? 5.633 -8.071 -16.244 1.00 86.19 89 PRO A O 1
ATOM 720 N N . GLN A 1 90 ? 7.791 -8.337 -16.765 1.00 82.62 90 GLN A N 1
ATOM 721 C CA . GLN A 1 90 ? 8.183 -8.861 -15.453 1.00 82.62 90 GLN A CA 1
ATOM 722 C C . GLN A 1 90 ? 8.020 -7.841 -14.318 1.00 82.62 90 GLN A C 1
ATOM 724 O O . GLN A 1 90 ? 7.580 -8.208 -13.228 1.00 82.62 90 GLN A O 1
ATOM 729 N N . THR A 1 91 ? 8.322 -6.567 -14.573 1.00 84.12 91 THR A N 1
ATOM 730 C CA . THR A 1 91 ? 8.144 -5.479 -13.607 1.00 84.12 91 THR A CA 1
ATOM 731 C C . THR A 1 91 ? 6.661 -5.211 -13.376 1.00 84.12 91 THR A C 1
ATOM 733 O O . THR A 1 91 ? 6.252 -5.014 -12.235 1.00 84.12 91 THR A O 1
ATOM 736 N N . ALA A 1 92 ? 5.837 -5.295 -14.426 1.00 86.50 92 ALA A N 1
ATOM 737 C CA . ALA A 1 92 ? 4.383 -5.197 -14.313 1.00 86.50 92 ALA A CA 1
ATOM 738 C C . ALA A 1 92 ? 3.802 -6.292 -13.408 1.00 86.50 92 ALA A C 1
ATOM 740 O O . ALA A 1 92 ? 2.994 -6.012 -12.523 1.00 86.50 92 ALA A O 1
ATOM 741 N N . VAL A 1 93 ? 4.252 -7.539 -13.591 1.00 88.38 93 VAL A N 1
ATOM 742 C CA . VAL A 1 93 ? 3.846 -8.671 -12.745 1.00 88.38 93 VAL A CA 1
ATOM 743 C C . VAL A 1 93 ? 4.295 -8.462 -11.297 1.00 88.38 93 VAL A C 1
ATOM 745 O O . VAL A 1 93 ? 3.497 -8.649 -10.380 1.00 88.38 93 VAL A O 1
ATOM 748 N N . ALA A 1 94 ? 5.541 -8.030 -11.076 1.00 85.50 94 ALA A N 1
ATOM 749 C CA . ALA A 1 94 ? 6.055 -7.753 -9.737 1.00 85.50 94 ALA A CA 1
ATOM 750 C C . ALA A 1 94 ? 5.260 -6.639 -9.033 1.00 85.50 94 ALA A C 1
ATOM 752 O O . ALA A 1 94 ? 4.829 -6.823 -7.896 1.00 85.50 94 ALA A O 1
ATOM 753 N N . LEU A 1 95 ? 4.989 -5.523 -9.719 1.00 87.00 95 LEU A N 1
ATOM 754 C CA . LEU A 1 95 ? 4.149 -4.443 -9.200 1.00 87.00 95 LEU A CA 1
ATOM 755 C C . LEU A 1 95 ? 2.732 -4.939 -8.880 1.00 87.00 95 LEU A C 1
ATOM 757 O O . LEU A 1 95 ? 2.204 -4.628 -7.815 1.00 87.00 95 LEU A O 1
ATOM 761 N N . GLY A 1 96 ? 2.138 -5.755 -9.754 1.00 90.00 96 GLY A N 1
ATOM 762 C CA . GLY A 1 96 ? 0.837 -6.377 -9.509 1.00 90.00 96 GLY A CA 1
ATOM 763 C C . GLY A 1 96 ? 0.820 -7.216 -8.227 1.00 90.00 96 GLY A C 1
ATOM 764 O O . GLY A 1 96 ? -0.105 -7.098 -7.426 1.00 90.00 96 GLY A O 1
ATOM 765 N N . HIS A 1 97 ? 1.865 -8.010 -7.979 1.00 89.56 97 HIS A N 1
ATOM 766 C CA . HIS A 1 97 ? 1.997 -8.768 -6.732 1.00 89.56 97 HIS A CA 1
ATOM 767 C C . HIS A 1 97 ? 2.127 -7.863 -5.501 1.00 89.56 97 HIS A C 1
ATOM 769 O O . HIS A 1 97 ? 1.495 -8.138 -4.482 1.00 89.56 97 HIS A O 1
ATOM 775 N N . LEU A 1 98 ? 2.905 -6.781 -5.586 1.00 89.56 98 LEU A N 1
ATOM 776 C CA . LEU A 1 98 ? 3.061 -5.823 -4.487 1.00 89.56 98 LEU A CA 1
ATOM 777 C C . LEU A 1 98 ? 1.736 -5.112 -4.168 1.00 89.56 98 LEU A C 1
ATOM 779 O O . LEU A 1 98 ? 1.372 -4.995 -3.001 1.00 89.56 98 LEU A O 1
ATOM 783 N N . LEU A 1 99 ? 0.971 -4.716 -5.191 1.00 92.19 99 LEU A N 1
ATOM 784 C CA . LEU A 1 99 ? -0.358 -4.117 -5.026 1.00 92.19 99 LEU A CA 1
ATOM 785 C C . LEU A 1 99 ? -1.358 -5.090 -4.388 1.00 92.19 99 LEU A C 1
ATOM 787 O O . LEU A 1 99 ? -2.125 -4.694 -3.511 1.00 92.19 99 LEU A O 1
ATOM 791 N N . LEU A 1 100 ? -1.330 -6.366 -4.785 1.00 92.94 100 LEU A N 1
ATOM 792 C CA . LEU A 1 100 ? -2.155 -7.403 -4.161 1.00 92.94 100 LEU A CA 1
ATOM 793 C C . LEU A 1 100 ? -1.780 -7.609 -2.689 1.00 92.94 100 LEU A C 1
ATOM 795 O O . LEU A 1 100 ? -2.669 -7.731 -1.848 1.00 92.94 100 LEU A O 1
ATOM 799 N N . LEU A 1 101 ? -0.488 -7.615 -2.353 1.00 92.06 101 LEU A N 1
ATOM 800 C CA . LEU A 1 101 ? -0.034 -7.720 -0.964 1.00 92.06 101 LEU A CA 1
ATOM 801 C C . LEU A 1 101 ? -0.474 -6.523 -0.122 1.00 92.06 101 LEU A C 1
ATOM 803 O O . LEU A 1 101 ? -1.046 -6.720 0.944 1.00 92.06 101 LEU A O 1
ATOM 807 N N . ALA A 1 102 ? -0.279 -5.305 -0.628 1.00 90.88 102 ALA A N 1
ATOM 808 C CA . ALA A 1 102 ? -0.726 -4.082 0.027 1.00 90.88 102 ALA A CA 1
ATOM 809 C C . ALA A 1 102 ? -2.239 -4.109 0.301 1.00 90.88 102 ALA A C 1
ATOM 811 O O . ALA A 1 102 ? -2.669 -3.955 1.441 1.00 90.88 102 ALA A O 1
ATOM 812 N N . GLY A 1 103 ? -3.047 -4.385 -0.729 1.00 92.75 103 GLY A N 1
ATOM 813 C CA . GLY A 1 103 ? -4.503 -4.420 -0.599 1.00 92.75 103 GLY A CA 1
ATOM 814 C C . GLY A 1 103 ? -4.994 -5.518 0.347 1.00 92.75 103 GLY A C 1
ATOM 815 O O . GLY A 1 103 ? -5.881 -5.281 1.164 1.00 92.75 103 GLY A O 1
ATOM 816 N N . THR A 1 104 ? -4.407 -6.716 0.280 1.00 92.75 104 THR A N 1
ATOM 817 C CA . THR A 1 104 ? -4.787 -7.821 1.177 1.00 92.75 104 THR A CA 1
ATOM 818 C C . THR A 1 104 ? -4.391 -7.560 2.628 1.00 92.75 104 THR A C 1
ATOM 820 O O . THR A 1 104 ? -5.178 -7.878 3.519 1.00 92.75 104 THR A O 1
ATOM 823 N N . ALA A 1 105 ? -3.232 -6.944 2.880 1.00 90.38 105 ALA A N 1
ATOM 824 C CA . ALA A 1 105 ? -2.825 -6.527 4.219 1.00 90.38 105 ALA A CA 1
ATOM 825 C C . ALA A 1 105 ? -3.776 -5.466 4.795 1.00 90.38 105 ALA A C 1
ATOM 827 O O . ALA A 1 105 ? -4.249 -5.629 5.917 1.00 90.38 105 ALA A O 1
ATOM 828 N N . SER A 1 106 ? -4.130 -4.437 4.015 1.00 91.56 106 SER A N 1
ATOM 829 C CA . SER A 1 106 ? -5.098 -3.411 4.429 1.00 91.56 106 SER A CA 1
ATOM 830 C C . SER A 1 106 ? -6.477 -3.997 4.741 1.00 91.56 106 SER A C 1
ATOM 832 O O . SER A 1 106 ? -7.064 -3.677 5.769 1.00 91.56 106 SER A O 1
ATOM 834 N N . LEU A 1 107 ? -6.991 -4.902 3.899 1.00 91.06 107 LEU A N 1
ATOM 835 C CA . LEU A 1 107 ? -8.279 -5.565 4.143 1.00 91.06 107 LEU A CA 1
ATOM 836 C C . LEU A 1 107 ? -8.262 -6.433 5.404 1.00 91.06 107 LEU A C 1
ATOM 838 O O . LEU A 1 107 ? -9.245 -6.473 6.143 1.00 91.06 107 LEU A O 1
ATOM 842 N N . ARG A 1 108 ? -7.156 -7.141 5.641 1.00 91.19 108 ARG A N 1
ATOM 843 C CA . ARG A 1 108 ? -6.983 -7.957 6.840 1.00 91.19 108 ARG A CA 1
ATOM 844 C C . ARG A 1 108 ? -6.974 -7.092 8.096 1.00 91.19 108 ARG A C 1
ATOM 846 O O . ARG A 1 108 ? 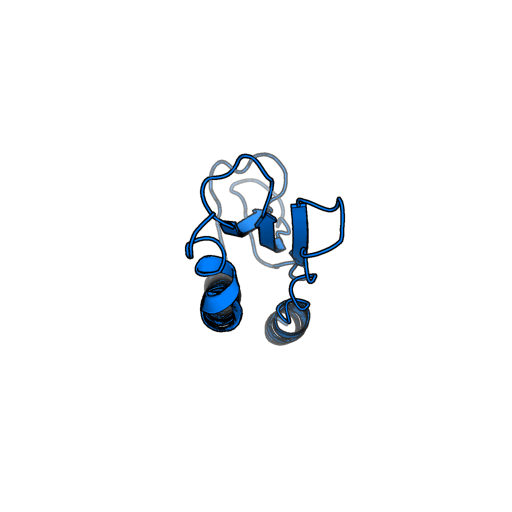-7.684 -7.415 9.040 1.00 91.19 108 ARG A O 1
ATOM 853 N N . ASP A 1 109 ? -6.221 -5.999 8.085 1.00 89.50 109 ASP A N 1
ATOM 854 C CA . ASP A 1 109 ? -6.141 -5.085 9.223 1.00 89.50 109 ASP A CA 1
ATOM 855 C C . ASP A 1 109 ? -7.483 -4.386 9.493 1.00 89.50 109 ASP A C 1
ATOM 857 O O . ASP A 1 109 ? -7.905 -4.309 10.644 1.00 89.50 109 ASP A O 1
ATOM 861 N N . LEU A 1 110 ? -8.230 -3.990 8.455 1.00 87.75 110 LEU A N 1
ATOM 862 C CA . LEU A 1 110 ? -9.611 -3.503 8.601 1.00 87.75 110 LEU A CA 1
ATOM 863 C C . LEU A 1 110 ? -10.519 -4.523 9.295 1.00 87.75 110 LEU A C 1
ATOM 865 O O . LEU A 1 110 ? -11.309 -4.164 10.167 1.00 87.75 110 LEU A O 1
ATOM 869 N N . ALA A 1 111 ? -10.422 -5.795 8.904 1.00 87.25 111 ALA A N 1
ATOM 870 C CA . ALA A 1 111 ? -11.224 -6.860 9.495 1.00 87.25 111 ALA A CA 1
ATOM 871 C C . ALA A 1 111 ? -10.824 -7.141 10.953 1.00 87.25 111 ALA A C 1
ATOM 873 O O . ALA A 1 111 ? -11.695 -7.331 11.797 1.00 87.25 111 ALA A O 1
ATOM 874 N N . GLU A 1 112 ? -9.524 -7.143 11.258 1.00 87.94 112 GLU A N 1
ATOM 875 C CA . GLU A 1 112 ? -9.001 -7.346 12.616 1.00 87.94 112 GLU A CA 1
ATOM 876 C C . GLU A 1 112 ? -9.364 -6.182 13.557 1.00 87.94 112 GLU A C 1
ATOM 878 O O . GLU A 1 112 ? -9.577 -6.402 14.748 1.00 87.94 112 GLU A O 1
ATOM 883 N N . ASN A 1 113 ? -9.522 -4.967 13.024 1.00 84.69 113 ASN A N 1
ATOM 884 C CA . ASN A 1 113 ? -9.882 -3.767 13.783 1.00 84.69 113 ASN A CA 1
ATOM 885 C C . ASN A 1 113 ? -11.350 -3.344 13.585 1.00 84.69 113 ASN A C 1
ATOM 887 O O . ASN A 1 113 ? -11.709 -2.191 13.823 1.00 84.69 113 ASN A O 1
ATOM 891 N N . SER A 1 114 ? -12.242 -4.265 13.200 1.00 79.69 114 SER A N 1
ATOM 892 C CA . SER A 1 114 ? -13.665 -3.939 13.026 1.00 79.69 114 SER A CA 1
ATOM 893 C C . SER A 1 114 ? -14.317 -3.427 14.317 1.00 79.69 114 SER A C 1
ATOM 895 O O . SER A 1 114 ? -15.220 -2.598 14.255 1.00 79.69 114 SER A O 1
ATOM 897 N N . ALA A 1 115 ? -13.850 -3.898 15.480 1.00 74.38 115 ALA A N 1
ATOM 898 C CA . ALA A 1 115 ? -14.298 -3.429 16.792 1.00 74.38 115 ALA A CA 1
ATOM 899 C C . ALA A 1 115 ? -14.011 -1.933 16.996 1.00 74.38 115 ALA A C 1
ATOM 901 O O . ALA A 1 115 ? -14.929 -1.187 17.337 1.00 74.38 115 ALA A O 1
ATOM 902 N N . PHE A 1 116 ? -12.793 -1.479 16.671 1.00 73.75 116 PHE A N 1
ATOM 903 C CA . PHE A 1 116 ? -12.408 -0.062 16.706 1.00 73.75 116 PHE A CA 1
ATOM 904 C C 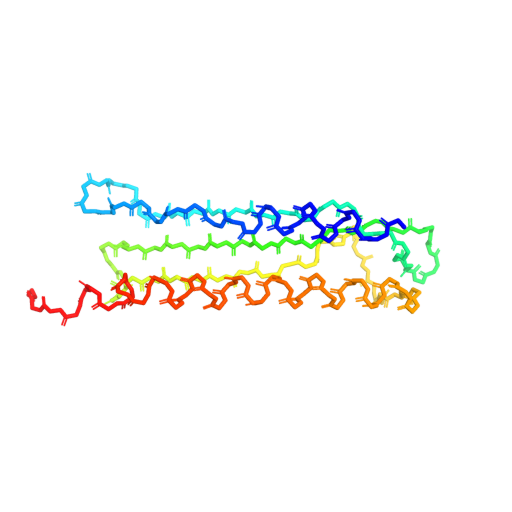. PHE A 1 116 ? -13.370 0.806 15.881 1.00 73.75 116 PHE A C 1
ATOM 906 O O . PHE A 1 116 ? -13.811 1.851 16.346 1.00 73.75 116 PHE A O 1
ATOM 913 N N . LEU A 1 117 ? -13.791 0.331 14.705 1.00 69.75 117 LEU A N 1
ATOM 914 C CA . LEU A 1 117 ? -14.741 1.035 13.832 1.00 69.75 117 LEU A CA 1
ATOM 915 C C . LEU A 1 117 ? -16.187 1.067 14.364 1.00 69.75 117 LEU A C 1
ATOM 917 O O . LEU A 1 117 ? -17.003 1.868 13.903 1.00 69.75 117 LEU A O 1
ATOM 921 N N . THR A 1 118 ? -16.529 0.195 15.314 1.00 69.75 118 THR A N 1
ATOM 922 C CA . THR A 1 118 ? -17.883 0.084 15.886 1.00 69.75 118 THR A CA 1
ATOM 923 C C . THR A 1 118 ? -18.029 0.703 17.278 1.00 69.75 118 THR A C 1
ATOM 925 O O . THR A 1 118 ? -19.147 1.024 17.682 1.00 69.75 118 THR A O 1
ATOM 928 N N . GLU A 1 119 ? -16.933 0.908 18.012 1.00 59.88 119 GLU A N 1
ATOM 929 C CA . GLU A 1 119 ? -16.955 1.176 19.460 1.00 59.88 119 GLU A CA 1
ATOM 930 C C . GLU A 1 119 ? -17.275 2.622 19.905 1.00 59.88 119 GLU A C 1
ATOM 932 O O . GLU A 1 119 ? -17.279 2.890 21.101 1.00 59.88 119 GLU A O 1
ATOM 937 N N . LEU A 1 120 ? -17.676 3.547 19.020 1.00 51.75 120 LEU A N 1
ATOM 938 C CA . LEU A 1 120 ? -18.261 4.848 19.440 1.00 51.75 120 LEU A CA 1
ATOM 939 C C . LEU A 1 120 ? -19.774 4.974 19.177 1.00 51.75 120 LEU A C 1
ATOM 941 O O . LEU A 1 120 ? -20.320 6.074 19.185 1.00 51.75 120 LEU A O 1
ATOM 945 N N . GLY A 1 12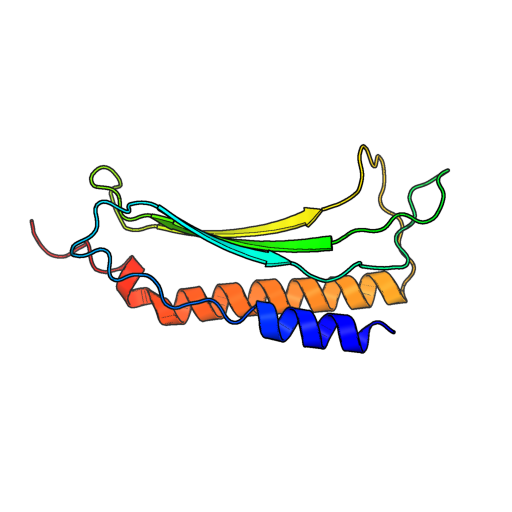1 ? -20.467 3.856 18.944 1.00 43.34 121 GLY A N 1
ATOM 946 C CA . GLY A 1 121 ? -21.900 3.829 18.628 1.00 43.34 121 GLY A CA 1
ATOM 947 C C . GLY A 1 121 ? -22.850 3.442 19.766 1.00 43.34 121 GLY A C 1
ATOM 948 O O . GLY A 1 121 ? -24.025 3.218 19.480 1.00 43.34 121 GLY A O 1
ATOM 949 N N . VAL A 1 122 ? -22.387 3.316 21.014 1.00 43.12 122 VAL A N 1
ATOM 950 C CA . VAL A 1 122 ? -23.252 2.943 22.150 1.00 43.12 122 VAL A CA 1
ATOM 951 C C . VAL A 1 122 ? -23.248 4.057 23.198 1.00 43.12 122 VAL A C 1
ATOM 953 O O . VAL A 1 122 ? -22.300 4.200 23.961 1.00 43.12 122 VAL A O 1
ATOM 956 N N . ASP A 1 123 ? -24.330 4.836 23.164 1.00 43.75 123 ASP A N 1
ATOM 957 C CA . ASP A 1 123 ? -24.883 5.722 24.195 1.00 43.75 123 ASP A CA 1
ATOM 958 C C . ASP A 1 123 ? -23.909 6.660 24.943 1.00 43.75 123 ASP A C 1
ATOM 960 O O . ASP A 1 123 ? -23.354 6.326 25.991 1.00 43.75 123 ASP A O 1
ATOM 964 N N . ARG A 1 124 ? -23.806 7.906 24.461 1.00 40.44 124 ARG A N 1
ATOM 965 C CA . ARG A 1 124 ? -23.481 9.082 25.285 1.00 40.44 124 ARG A CA 1
ATOM 966 C C . ARG A 1 124 ? -24.591 10.117 25.181 1.00 40.44 124 ARG A C 1
ATOM 968 O O . ARG A 1 124 ? -25.023 10.386 24.040 1.00 40.44 124 ARG A O 1
#

Nearest PDB structures (foldseek):
  2qud-assembly1_B  TM=2.769E-01  e=1.212E-01  Pseudomonas phage PP7

Radius of gyration: 17.9 Å; Cα contacts (8 Å, |Δi|>4): 178; chains: 1; bounding box: 42×28×51 Å